Protein AF-A0A7C1WIM9-F1 (afdb_monomer_lite)

InterPro domains:
  IPR030802 ABC transporter permease MalE [PF02405] (1-76)
  IPR030802 ABC transporter permease MalE [PTHR30188] (1-80)

Foldseek 3Di:
DDDPVVVVCVCVVPDDPLNVVLVVVLVVVLVVLLVCLCVVLVVVDPDDPVSVVVSVVVSVVSSVVVSVVVVVVSCCVSVVD

Secondary structure (DSSP, 8-state):
---HHHHHHHHHHH--HHHHHHHHHHHHHHHHHHHHHHHHHHTT--S-HHHHHHHHHHHHHHHHHHHHHHHHHHHHHHH--

Structure (mmCIF, N/CA/C/O backbone):
data_AF-A0A7C1WIM9-F1
#
_entry.id   AF-A0A7C1WIM9-F1
#
loop_
_atom_site.group_PDB
_atom_site.id
_atom_site.type_symbol
_atom_site.label_atom_id
_atom_site.label_alt_id
_atom_site.label_comp_id
_atom_site.label_asym_id
_atom_site.label_entity_id
_atom_site.label_seq_id
_atom_site.pdbx_PDB_ins_code
_atom_site.Cartn_x
_atom_site.Cartn_y
_atom_site.Cartn_z
_atom_site.occupancy
_atom_site.B_iso_or_equiv
_atom_site.auth_seq_id
_atom_site.auth_comp_id
_atom_site.auth_asym_id
_atom_site.auth_atom_id
_atom_site.pdbx_PDB_model_num
ATOM 1 N N . GLY A 1 1 ? 33.992 -9.345 -11.418 1.00 77.81 1 GLY A N 1
ATOM 2 C CA . GLY A 1 1 ? 32.920 -8.388 -11.091 1.00 77.81 1 GLY A CA 1
ATOM 3 C C . GLY A 1 1 ? 32.341 -7.867 -12.385 1.00 77.81 1 GLY A C 1
ATOM 4 O O . GLY A 1 1 ? 33.095 -7.731 -13.337 1.00 77.81 1 GLY A O 1
ATOM 5 N N . ILE A 1 2 ? 31.032 -7.645 -12.441 1.00 84.75 2 ILE A N 1
ATOM 6 C CA . ILE A 1 2 ? 30.366 -6.993 -13.582 1.00 84.75 2 ILE A CA 1
ATOM 7 C C . ILE A 1 2 ? 30.851 -5.541 -13.717 1.00 84.75 2 ILE A C 1
ATOM 9 O O . ILE A 1 2 ? 31.055 -4.877 -12.701 1.00 84.75 2 ILE A O 1
ATOM 13 N N . SER A 1 3 ? 31.068 -5.063 -14.948 1.00 89.88 3 SER A N 1
ATOM 14 C CA . SER A 1 3 ? 31.453 -3.669 -15.194 1.00 89.88 3 SER A CA 1
ATOM 15 C C . SER A 1 3 ? 30.268 -2.730 -14.945 1.00 89.88 3 SER A C 1
ATOM 17 O O . SER A 1 3 ? 29.111 -3.077 -15.193 1.00 89.88 3 SER A O 1
ATOM 19 N N . GLN A 1 4 ? 30.549 -1.534 -14.422 1.00 86.00 4 GLN A N 1
ATOM 20 C CA . GLN A 1 4 ? 29.522 -0.550 -14.055 1.00 86.00 4 GLN A CA 1
ATOM 21 C C . GLN A 1 4 ? 28.667 -0.139 -15.264 1.00 86.00 4 GLN A C 1
ATOM 23 O O . GLN A 1 4 ? 27.453 0.016 -15.152 1.00 86.00 4 GLN A O 1
ATOM 28 N N . GLU A 1 5 ? 29.296 -0.037 -16.432 1.00 86.69 5 GLU A N 1
ATOM 29 C CA . GLU A 1 5 ? 28.641 0.224 -17.715 1.00 86.69 5 GLU A CA 1
ATOM 30 C C . GLU A 1 5 ? 27.641 -0.876 -18.111 1.00 86.69 5 GLU A C 1
ATOM 32 O O . GLU A 1 5 ? 26.517 -0.561 -18.495 1.00 86.69 5 GLU A O 1
ATOM 37 N N . ALA A 1 6 ? 27.989 -2.156 -17.930 1.00 88.12 6 ALA A N 1
ATOM 38 C CA . ALA A 1 6 ? 27.099 -3.275 -18.237 1.00 88.12 6 ALA A CA 1
ATOM 39 C C . ALA A 1 6 ? 25.892 -3.336 -17.285 1.00 88.12 6 ALA A C 1
ATOM 41 O O . ALA A 1 6 ? 24.784 -3.664 -17.707 1.00 88.12 6 ALA A O 1
ATOM 42 N N . PHE A 1 7 ? 26.082 -2.983 -16.010 1.00 89.25 7 PHE A N 1
ATOM 43 C CA . PHE A 1 7 ? 25.000 -2.945 -15.024 1.00 89.25 7 PHE A CA 1
ATOM 44 C C . PHE A 1 7 ? 23.984 -1.830 -15.312 1.00 89.25 7 PHE A C 1
ATOM 46 O O . PHE A 1 7 ? 22.781 -2.087 -15.355 1.00 89.25 7 PHE A O 1
ATOM 53 N N . ILE A 1 8 ? 24.462 -0.602 -15.545 1.00 91.50 8 ILE A N 1
ATOM 54 C CA . ILE A 1 8 ? 23.586 0.542 -15.831 1.00 91.50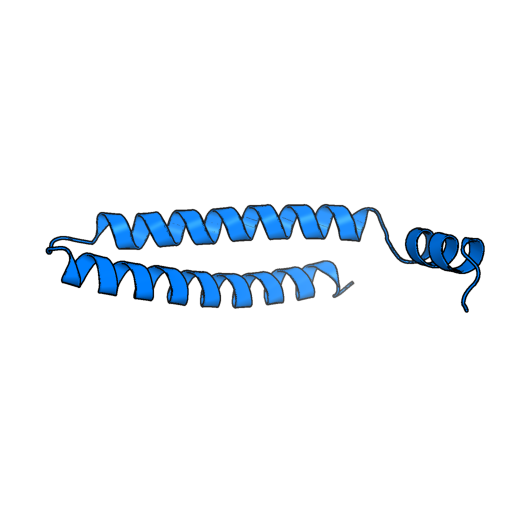 8 ILE A CA 1
ATOM 55 C C . ILE A 1 8 ? 22.847 0.343 -17.157 1.00 91.50 8 ILE A C 1
ATOM 57 O O . ILE A 1 8 ? 21.648 0.604 -17.214 1.00 91.50 8 ILE A O 1
ATOM 61 N N . TYR A 1 9 ? 23.532 -0.174 -18.184 1.00 90.81 9 TYR A N 1
ATOM 62 C CA . TYR A 1 9 ? 22.911 -0.497 -19.469 1.00 90.81 9 TYR A CA 1
ATOM 63 C C . TYR A 1 9 ? 21.784 -1.526 -19.321 1.00 90.81 9 TYR A C 1
ATOM 65 O O . TYR A 1 9 ? 20.719 -1.356 -19.905 1.00 90.81 9 TYR A O 1
ATOM 73 N N . GLY A 1 10 ? 21.977 -2.563 -18.500 1.00 89.06 10 GLY A N 1
ATOM 74 C CA . GLY A 1 10 ? 20.930 -3.545 -18.224 1.00 89.06 10 GLY A CA 1
ATOM 75 C C . GLY A 1 10 ? 19.681 -2.909 -17.608 1.00 89.06 10 GLY A C 1
ATOM 76 O O . GLY A 1 10 ? 18.580 -3.106 -18.113 1.00 89.06 10 GLY A O 1
ATOM 77 N N . ILE A 1 11 ? 19.834 -2.103 -16.553 1.00 88.38 11 ILE A N 1
ATOM 78 C CA . ILE A 1 11 ? 18.684 -1.486 -15.870 1.00 88.38 11 ILE A CA 1
ATOM 79 C C . ILE A 1 11 ? 17.894 -0.582 -16.818 1.00 88.38 11 ILE A C 1
ATOM 81 O O . ILE A 1 11 ? 16.674 -0.693 -16.880 1.00 88.38 11 ILE A O 1
ATOM 85 N N . THR A 1 12 ? 18.563 0.291 -17.571 1.00 87.19 12 THR A N 1
ATOM 86 C CA . THR A 1 12 ? 17.870 1.216 -18.482 1.00 87.19 12 THR A CA 1
ATOM 87 C C . THR A 1 12 ? 17.261 0.521 -19.694 1.00 87.19 12 THR A C 1
ATOM 89 O O . THR A 1 12 ? 16.306 1.039 -20.262 1.00 87.19 12 THR A O 1
ATOM 92 N N . HIS A 1 13 ? 17.791 -0.636 -20.092 1.00 86.88 13 HIS A N 1
ATOM 93 C CA . HIS A 1 13 ? 17.256 -1.410 -21.207 1.00 86.88 13 HIS A CA 1
ATOM 94 C C . HIS A 1 13 ? 16.032 -2.253 -20.818 1.00 86.88 13 HIS A C 1
ATOM 96 O O . HIS A 1 13 ? 15.111 -2.390 -21.618 1.00 86.88 13 HIS A O 1
ATOM 102 N N . PHE A 1 14 ? 16.007 -2.812 -19.603 1.00 86.44 14 PHE A N 1
ATOM 103 C CA . PHE A 1 14 ? 14.912 -3.679 -19.149 1.00 86.44 14 PHE A CA 1
ATOM 104 C C . PHE A 1 14 ? 13.778 -2.932 -18.441 1.00 86.44 14 PHE A C 1
ATOM 106 O O . PHE A 1 14 ? 12.638 -3.388 -18.500 1.00 86.44 14 PHE A O 1
ATOM 113 N N . VAL A 1 15 ? 14.058 -1.806 -17.777 1.00 87.88 15 VAL A N 1
ATOM 114 C CA . VAL A 1 15 ? 13.034 -1.026 -17.068 1.00 87.88 15 VAL A CA 1
ATOM 115 C C . VAL A 1 15 ? 12.366 -0.052 -18.030 1.00 87.88 15 VAL A C 1
ATOM 117 O O . VAL A 1 15 ? 12.994 0.887 -18.517 1.00 87.88 15 VAL A O 1
ATOM 120 N N . ASN A 1 16 ? 11.067 -0.233 -18.254 1.00 86.75 16 ASN A N 1
ATOM 121 C CA . ASN A 1 16 ? 10.263 0.683 -19.052 1.00 86.75 16 ASN A CA 1
ATOM 122 C C . ASN A 1 16 ? 9.505 1.686 -18.174 1.00 86.75 16 ASN A C 1
ATOM 124 O O . ASN A 1 16 ? 9.201 1.445 -17.005 1.00 86.75 16 ASN A O 1
ATOM 128 N N . VAL A 1 17 ? 9.108 2.817 -18.769 1.00 86.31 17 VAL A N 1
ATOM 129 C CA . VAL A 1 17 ? 8.247 3.821 -18.106 1.00 86.31 17 VAL A CA 1
ATOM 130 C C . VAL A 1 17 ? 6.926 3.196 -17.634 1.00 86.31 17 VAL A C 1
ATOM 132 O O . VAL A 1 17 ? 6.380 3.585 -16.603 1.00 86.31 17 VAL A O 1
ATOM 135 N N . HIS A 1 18 ? 6.437 2.190 -18.359 1.00 85.75 18 HIS A N 1
ATOM 136 C CA . HIS A 1 18 ? 5.243 1.431 -18.001 1.00 85.75 18 HIS A CA 1
ATOM 137 C C . HIS A 1 18 ? 5.382 0.699 -16.656 1.00 85.75 18 HIS A C 1
ATOM 139 O O . HIS A 1 18 ? 4.453 0.737 -15.850 1.00 85.75 18 HIS A O 1
ATOM 145 N N . ASP A 1 19 ? 6.550 0.119 -16.365 1.00 87.31 19 ASP A N 1
ATOM 146 C CA . ASP A 1 19 ? 6.814 -0.568 -15.094 1.00 87.31 19 ASP A CA 1
ATOM 147 C C . ASP A 1 19 ? 6.802 0.421 -13.923 1.00 87.31 1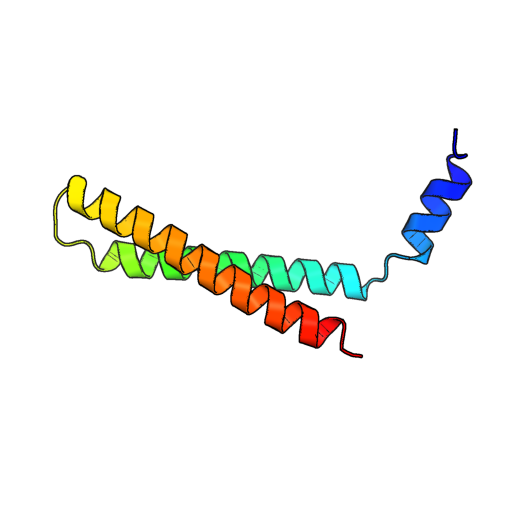9 ASP A C 1
ATOM 149 O O . ASP A 1 19 ? 6.255 0.140 -12.854 1.00 87.31 19 ASP A O 1
ATOM 153 N N . PHE A 1 20 ? 7.342 1.623 -14.146 1.00 89.81 20 PHE A N 1
ATOM 154 C CA . PHE A 1 20 ? 7.338 2.699 -13.158 1.00 89.81 20 PHE A CA 1
ATOM 155 C C . PHE A 1 20 ? 5.918 3.193 -12.850 1.00 89.81 20 PHE A C 1
ATOM 157 O O . PHE A 1 20 ? 5.524 3.276 -11.684 1.00 89.81 20 PHE A O 1
ATOM 164 N N . VAL A 1 21 ? 5.122 3.478 -13.886 1.00 90.88 21 VAL A N 1
ATOM 165 C CA . VAL A 1 21 ? 3.724 3.916 -13.728 1.00 90.88 21 VAL A CA 1
ATOM 166 C C . VAL A 1 21 ? 2.876 2.815 -13.085 1.00 90.88 21 VAL A C 1
ATOM 168 O O . VAL A 1 21 ? 2.076 3.106 -12.194 1.00 90.88 21 VAL A O 1
ATOM 171 N N . GLY A 1 22 ? 3.090 1.551 -13.465 1.00 90.62 22 GLY A N 1
ATOM 172 C CA . GLY A 1 22 ? 2.438 0.395 -12.853 1.00 90.62 22 GLY A CA 1
ATOM 173 C C . GLY A 1 22 ? 2.748 0.263 -11.359 1.00 90.62 22 GLY A C 1
ATOM 174 O O . GLY A 1 22 ? 1.838 0.043 -10.558 1.00 90.62 22 GLY A O 1
ATOM 175 N N . GLY A 1 23 ? 4.006 0.473 -10.962 1.00 91.81 23 GLY A N 1
ATOM 176 C CA . GLY A 1 23 ? 4.414 0.512 -9.556 1.00 91.81 23 GLY A CA 1
ATOM 177 C C . GLY A 1 23 ? 3.753 1.649 -8.769 1.00 91.81 23 GLY A C 1
ATOM 178 O O . GLY A 1 23 ? 3.273 1.431 -7.656 1.00 91.81 23 GLY A O 1
ATOM 179 N N . LEU A 1 24 ? 3.658 2.845 -9.361 1.00 94.12 24 LEU A N 1
ATOM 180 C CA . LEU A 1 24 ? 3.020 4.006 -8.730 1.00 94.12 24 LEU A CA 1
ATOM 181 C C . LEU A 1 24 ? 1.516 3.777 -8.499 1.00 94.12 24 LEU A C 1
ATOM 183 O O . LEU A 1 24 ? 0.990 4.074 -7.425 1.00 94.12 24 LEU A O 1
ATOM 187 N N . LEU A 1 25 ? 0.835 3.194 -9.490 1.00 92.25 25 LEU A N 1
ATOM 188 C CA . LEU A 1 25 ? -0.575 2.809 -9.408 1.00 92.25 25 LEU A CA 1
ATOM 189 C C . LEU A 1 25 ? -0.815 1.759 -8.318 1.00 92.25 25 LEU A C 1
ATOM 191 O O . LEU A 1 25 ? -1.733 1.922 -7.511 1.00 92.25 25 LEU A O 1
ATOM 195 N N . LYS A 1 26 ? 0.025 0.716 -8.254 1.00 92.25 26 LYS A N 1
ATOM 196 C CA . LYS A 1 26 ? -0.028 -0.306 -7.193 1.00 92.25 26 LYS A CA 1
ATOM 197 C C . LYS A 1 26 ? 0.121 0.321 -5.808 1.00 92.25 26 LYS A C 1
ATOM 199 O O . LYS A 1 26 ? -0.697 0.063 -4.929 1.00 92.25 26 LYS A O 1
ATOM 204 N N . ALA A 1 27 ? 1.112 1.197 -5.630 1.00 94.75 27 ALA A N 1
ATOM 205 C CA . ALA A 1 27 ? 1.352 1.877 -4.360 1.00 94.75 27 ALA A CA 1
ATOM 206 C C . ALA A 1 27 ? 0.142 2.716 -3.905 1.00 94.75 27 ALA A C 1
ATOM 208 O O . ALA A 1 27 ? -0.261 2.635 -2.742 1.00 94.75 27 ALA A O 1
ATOM 209 N N . GLY A 1 28 ? -0.476 3.472 -4.820 1.00 95.88 28 GLY A N 1
ATOM 210 C CA . GLY A 1 28 ? -1.682 4.251 -4.526 1.00 95.88 28 GLY A CA 1
ATOM 211 C C . GLY A 1 28 ? -2.868 3.378 -4.100 1.00 95.88 28 GLY A C 1
ATOM 212 O O . GLY A 1 28 ? -3.536 3.675 -3.107 1.00 95.88 28 GLY A O 1
ATOM 213 N N . LEU A 1 29 ? -3.095 2.265 -4.804 1.00 95.19 29 LEU A N 1
ATOM 214 C CA . LEU A 1 29 ? -4.154 1.305 -4.483 1.00 95.19 29 LEU A CA 1
ATOM 215 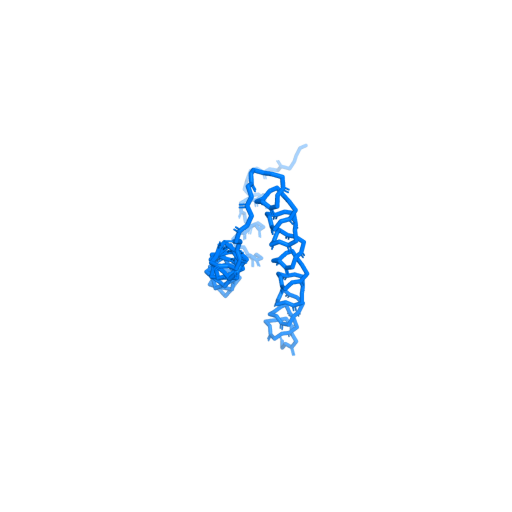C C . LEU A 1 29 ? -3.943 0.640 -3.121 1.00 95.19 29 LEU A C 1
ATOM 217 O O . LEU A 1 29 ? -4.878 0.574 -2.325 1.00 95.19 29 LEU A O 1
ATOM 221 N N . PHE A 1 30 ? -2.722 0.208 -2.808 1.00 95.56 30 PHE A N 1
ATOM 222 C CA . PHE A 1 30 ? -2.421 -0.395 -1.508 1.00 95.56 30 PHE A CA 1
ATOM 223 C C . PHE A 1 30 ? -2.623 0.598 -0.364 1.00 95.56 30 PHE A C 1
ATOM 225 O O . PHE A 1 30 ? -3.227 0.243 0.647 1.00 95.56 30 PHE A O 1
ATOM 232 N N . GLY A 1 31 ? -2.207 1.857 -0.538 1.00 95.81 31 GLY A N 1
ATOM 233 C CA . GLY A 1 31 ? -2.465 2.913 0.442 1.00 95.81 31 GLY A CA 1
ATOM 234 C C . GLY A 1 31 ? -3.961 3.114 0.709 1.00 95.81 31 GLY A C 1
ATOM 235 O O . GLY A 1 31 ? -4.381 3.185 1.866 1.00 95.81 31 GLY A O 1
ATOM 236 N N . LEU A 1 32 ? -4.781 3.126 -0.347 1.00 96.31 32 LEU A N 1
ATOM 237 C CA . LEU A 1 32 ? -6.236 3.246 -0.232 1.00 96.31 32 LEU A CA 1
ATOM 238 C C . LEU A 1 32 ? -6.848 2.041 0.497 1.00 96.31 32 LEU A C 1
ATOM 240 O O . LEU A 1 32 ? -7.674 2.226 1.392 1.00 96.31 32 LEU A O 1
ATOM 244 N N . LEU A 1 33 ? -6.430 0.815 0.172 1.00 96.62 33 LEU A N 1
ATOM 245 C CA . LEU A 1 33 ? -6.921 -0.407 0.821 1.00 96.62 33 LEU A CA 1
ATOM 246 C C . LEU A 1 33 ? -6.564 -0.459 2.312 1.00 96.62 33 LEU A C 1
ATOM 248 O O . LEU A 1 33 ? -7.413 -0.795 3.137 1.00 96.62 33 LEU A O 1
ATOM 252 N N . ILE A 1 34 ? -5.336 -0.081 2.675 1.00 96.19 34 ILE A N 1
ATOM 253 C CA . ILE A 1 34 ? -4.905 -0.026 4.079 1.00 96.19 34 ILE A CA 1
ATOM 254 C C . ILE A 1 34 ? -5.716 1.027 4.836 1.00 96.19 34 ILE A C 1
ATOM 256 O O . ILE A 1 34 ? -6.263 0.730 5.898 1.00 96.19 34 ILE A O 1
ATOM 260 N N . GLY A 1 35 ? -5.832 2.239 4.283 1.00 96.38 35 GLY A N 1
ATOM 261 C CA . GLY A 1 35 ? -6.565 3.334 4.918 1.00 96.38 35 GLY A CA 1
ATOM 262 C C . GLY A 1 35 ? -8.048 3.015 5.099 1.00 96.38 35 GLY A C 1
ATOM 263 O O . GLY A 1 35 ? -8.593 3.173 6.190 1.00 96.38 35 GLY A O 1
ATOM 264 N N . THR A 1 36 ? -8.698 2.497 4.056 1.00 96.19 36 THR A N 1
ATOM 265 C CA . THR A 1 36 ? -10.115 2.113 4.120 1.00 96.19 36 THR A CA 1
ATOM 266 C C . THR A 1 36 ? -10.352 0.953 5.079 1.00 96.19 36 THR A C 1
ATOM 268 O O . THR A 1 36 ? -11.276 1.045 5.882 1.00 96.19 36 THR A O 1
ATOM 271 N N . SER A 1 37 ? -9.510 -0.087 5.074 1.00 96.31 37 SER A N 1
ATOM 272 C CA . SER A 1 37 ? -9.605 -1.187 6.044 1.00 96.31 37 SER A CA 1
ATOM 273 C C . SER A 1 37 ? -9.434 -0.676 7.480 1.00 96.31 37 SER A C 1
ATOM 275 O O . SER A 1 37 ? -10.265 -0.954 8.345 1.00 96.31 37 SER A O 1
ATOM 277 N N . GLY A 1 38 ? -8.424 0.162 7.732 1.00 93.81 38 GLY A N 1
ATOM 278 C CA . GLY A 1 38 ? -8.192 0.770 9.044 1.00 93.81 38 GLY A CA 1
ATOM 279 C C . GLY A 1 38 ? -9.402 1.558 9.553 1.00 93.81 38 GLY A C 1
ATOM 280 O O . GLY A 1 38 ? -9.886 1.300 10.655 1.00 93.81 38 GLY A O 1
ATOM 281 N N . CYS A 1 39 ? -9.951 2.458 8.733 1.00 94.75 39 CYS A N 1
ATOM 282 C CA . CYS A 1 39 ? -11.149 3.226 9.086 1.00 94.75 39 CYS A CA 1
ATOM 283 C C . CYS A 1 39 ? -12.384 2.329 9.266 1.00 94.75 39 CYS A C 1
ATOM 285 O O . CYS A 1 39 ? -13.175 2.532 10.184 1.00 94.75 39 CYS A O 1
ATOM 287 N N . PHE A 1 40 ? -12.548 1.314 8.415 1.00 94.62 40 PHE A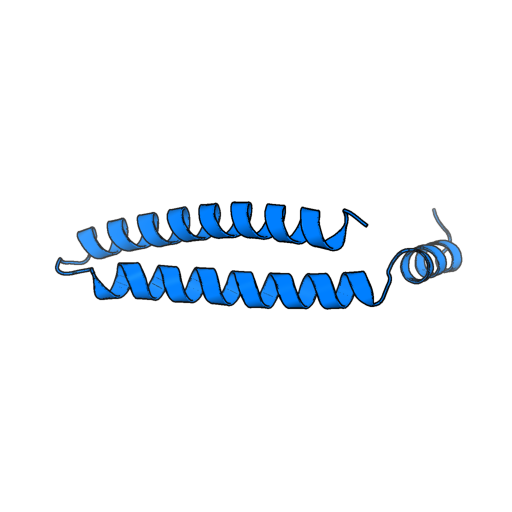 N 1
ATOM 288 C CA . PHE A 1 40 ? -13.689 0.401 8.433 1.00 94.62 40 PHE A CA 1
ATOM 289 C C . PHE A 1 40 ? -13.785 -0.376 9.749 1.00 94.62 40 PHE A C 1
ATOM 291 O O . PHE A 1 40 ? -14.868 -0.474 10.333 1.00 94.62 40 PHE A O 1
ATOM 298 N N . PHE A 1 41 ? -12.674 -0.934 10.222 1.00 93.25 41 PHE A N 1
ATOM 299 C CA . PHE A 1 41 ? -12.651 -1.650 11.495 1.00 93.25 41 PHE A CA 1
ATOM 300 C C . PHE A 1 41 ? -12.591 -0.689 12.681 1.00 93.25 41 PHE A C 1
ATOM 302 O O . PHE A 1 41 ? -13.268 -0.940 13.673 1.00 93.25 41 PHE A O 1
ATOM 309 N N . GLY A 1 42 ? -11.882 0.437 12.555 1.00 91.38 42 GLY A N 1
ATOM 310 C CA . GLY A 1 42 ? -11.793 1.471 13.588 1.00 91.38 42 GLY A CA 1
ATOM 311 C C . GLY A 1 42 ? -13.151 2.067 13.967 1.00 91.38 42 GLY A C 1
ATOM 312 O O . GLY A 1 42 ? -13.476 2.134 15.148 1.00 91.38 42 GLY A O 1
ATOM 313 N N . PHE A 1 43 ? -13.998 2.408 12.990 1.00 91.94 43 PHE A N 1
ATOM 314 C CA . PHE A 1 43 ? -15.342 2.944 13.257 1.00 91.94 43 PHE A CA 1
ATOM 315 C C . PHE A 1 43 ? -16.330 1.922 13.830 1.00 91.94 43 PHE A C 1
ATOM 317 O O . PHE A 1 43 ? -17.383 2.304 14.334 1.00 91.94 43 PHE A O 1
ATOM 324 N N . ARG A 1 44 ? -16.022 0.624 13.750 1.00 90.50 44 ARG A N 1
ATOM 325 C CA . ARG A 1 44 ? -16.872 -0.448 14.291 1.00 90.50 44 ARG A CA 1
ATOM 326 C C . ARG A 1 44 ? -16.494 -0.867 15.706 1.00 90.50 44 ARG A C 1
ATOM 328 O O . ARG A 1 44 ? -17.194 -1.695 16.288 1.00 90.50 44 ARG A O 1
ATOM 335 N N . VAL A 1 45 ? -15.414 -0.323 16.263 1.00 91.94 45 VAL A N 1
ATOM 336 C CA . VAL A 1 45 ? -15.027 -0.603 17.645 1.00 91.94 45 VAL A CA 1
ATOM 337 C C . VAL A 1 45 ? -16.002 0.098 18.585 1.00 91.94 45 VAL A C 1
ATOM 339 O O . VAL A 1 45 ? -16.097 1.319 18.596 1.00 91.94 45 VAL A O 1
ATOM 342 N N . GLN A 1 46 ? -16.727 -0.687 19.379 1.00 87.38 46 GLN A N 1
ATOM 343 C CA . GLN A 1 46 ? -17.625 -0.186 20.429 1.00 87.38 46 GLN A CA 1
ATOM 344 C C . GLN A 1 46 ? -17.097 -0.487 21.839 1.00 87.38 46 GLN A C 1
ATOM 346 O O . GLN A 1 46 ? -17.586 0.073 22.815 1.00 87.38 46 GLN A O 1
ATOM 351 N N . GLY A 1 47 ? -16.119 -1.389 21.947 1.00 84.75 47 GLY A N 1
ATOM 352 C CA . GLY A 1 47 ? -15.553 -1.840 23.213 1.00 84.75 47 GLY A CA 1
ATOM 353 C C . GLY A 1 47 ? -14.251 -1.138 23.598 1.00 84.75 47 GLY A C 1
ATOM 354 O O . GLY A 1 47 ? -13.797 -0.200 22.944 1.00 84.75 47 GLY A O 1
ATOM 355 N N . GLY A 1 48 ? -13.648 -1.607 24.691 1.00 87.44 48 GLY A N 1
ATOM 356 C CA . GLY A 1 48 ? -12.416 -1.044 25.246 1.00 87.44 48 GLY A CA 1
ATOM 357 C C . GLY A 1 48 ? -11.147 -1.441 24.480 1.00 87.44 48 GLY A C 1
ATOM 358 O O . GLY A 1 48 ? -11.185 -1.974 23.371 1.00 87.44 48 GLY A O 1
ATOM 359 N N . ALA A 1 49 ? -9.987 -1.237 25.110 1.00 88.81 49 ALA A N 1
ATOM 360 C CA . ALA A 1 49 ? -8.676 -1.486 24.499 1.00 88.81 49 ALA A CA 1
ATOM 361 C C . ALA A 1 49 ? -8.491 -2.920 23.954 1.00 88.81 49 ALA A C 1
ATOM 363 O O . ALA A 1 49 ? -7.792 -3.121 22.961 1.00 88.81 49 ALA A O 1
ATOM 364 N N . GLN A 1 50 ? -9.140 -3.918 24.561 1.00 90.69 50 GLN A N 1
ATOM 36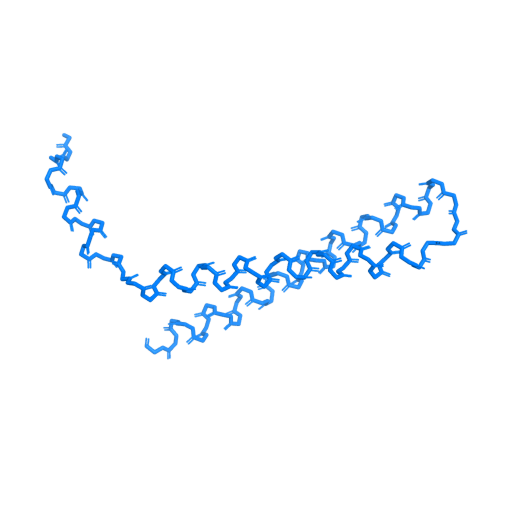5 C CA . GLN A 1 50 ? -9.060 -5.306 24.103 1.00 90.69 50 GLN A CA 1
ATOM 366 C C . GLN A 1 50 ? -9.809 -5.548 22.783 1.00 90.69 50 GLN A C 1
ATOM 368 O O . GLN A 1 50 ? -9.317 -6.279 21.920 1.00 90.69 50 GLN A O 1
ATOM 373 N N . ASP A 1 51 ? -10.956 -4.895 22.590 1.00 89.56 51 ASP A N 1
ATOM 374 C CA . ASP A 1 51 ? -11.719 -4.982 21.343 1.00 89.56 51 ASP A CA 1
ATOM 375 C C . ASP A 1 51 ? -11.064 -4.164 20.228 1.00 89.56 51 ASP A C 1
ATOM 377 O O . ASP A 1 51 ? -11.052 -4.601 19.077 1.00 89.56 51 ASP A O 1
ATOM 381 N N . LEU A 1 52 ? -10.419 -3.042 20.571 1.00 92.00 52 LEU A N 1
ATOM 382 C CA . LEU A 1 52 ? -9.579 -2.283 19.641 1.00 92.00 52 LEU A CA 1
ATOM 383 C C . LEU A 1 52 ? -8.421 -3.135 19.103 1.00 92.00 52 LEU A C 1
ATOM 385 O O . LEU A 1 52 ? -8.166 -3.137 17.897 1.00 92.00 52 LEU A O 1
ATOM 389 N N . GLY A 1 53 ? -7.739 -3.886 19.976 1.00 92.12 53 GLY A N 1
ATOM 390 C CA . GLY A 1 53 ? -6.661 -4.793 19.575 1.00 92.12 53 GLY A CA 1
ATOM 391 C C . GLY A 1 53 ? -7.139 -5.847 18.573 1.00 92.12 53 GLY A C 1
ATOM 392 O O . GLY A 1 53 ? -6.557 -5.990 17.498 1.00 92.12 53 GLY A O 1
ATOM 393 N N . ARG A 1 54 ? -8.261 -6.516 18.873 1.00 92.81 54 ARG A N 1
ATOM 394 C CA . ARG A 1 54 ? -8.887 -7.498 17.968 1.00 92.81 54 ARG A CA 1
ATOM 395 C C . ARG A 1 54 ? -9.307 -6.882 16.633 1.00 92.81 54 ARG A C 1
ATOM 397 O O . ARG A 1 54 ? -9.034 -7.459 15.581 1.00 92.81 54 ARG A O 1
ATOM 404 N N . ALA A 1 55 ? -9.938 -5.710 16.660 1.00 93.25 55 ALA A N 1
ATOM 405 C CA . ALA A 1 55 ? -10.347 -5.001 15.453 1.00 93.25 55 ALA A CA 1
ATOM 406 C C . ALA A 1 55 ? -9.144 -4.599 14.589 1.00 93.25 55 ALA A C 1
ATOM 408 O O . ALA A 1 55 ? -9.196 -4.745 13.371 1.00 93.25 55 ALA A O 1
ATOM 409 N N . THR A 1 56 ? -8.044 -4.170 15.211 1.00 92.81 56 THR A N 1
ATOM 410 C CA . THR A 1 56 ? -6.805 -3.797 14.514 1.00 92.81 56 THR A CA 1
ATOM 411 C C . THR A 1 56 ? -6.177 -5.006 13.825 1.00 92.81 56 THR A C 1
ATOM 413 O O . THR A 1 56 ? -5.823 -4.929 12.650 1.00 92.81 56 THR A O 1
ATOM 416 N N . THR A 1 57 ? -6.094 -6.154 14.505 1.00 95.25 57 THR A N 1
ATOM 417 C CA . THR A 1 57 ? -5.599 -7.395 13.890 1.00 95.25 57 THR A CA 1
ATOM 418 C C . THR A 1 57 ? -6.463 -7.810 12.700 1.00 95.25 57 THR A C 1
ATOM 420 O O . THR A 1 57 ? -5.931 -8.094 11.627 1.00 95.25 57 THR A O 1
ATOM 423 N N . ASN A 1 58 ? -7.791 -7.771 12.846 1.00 94.56 58 ASN A N 1
ATOM 424 C CA . ASN A 1 58 ? -8.709 -8.080 11.748 1.00 94.56 58 ASN A CA 1
ATOM 425 C C . ASN A 1 58 ? -8.564 -7.093 10.578 1.00 94.56 58 ASN A C 1
ATOM 427 O O . ASN A 1 58 ? -8.621 -7.511 9.421 1.00 94.56 58 ASN A O 1
ATOM 431 N N . ALA A 1 59 ? -8.318 -5.810 10.860 1.00 95.88 59 ALA A N 1
ATOM 432 C CA . ALA A 1 59 ? -8.085 -4.787 9.845 1.00 95.88 59 ALA A CA 1
ATOM 433 C C . ALA A 1 59 ? -6.828 -5.062 9.018 1.00 95.88 59 ALA A C 1
ATOM 435 O O . ALA A 1 59 ? -6.876 -4.996 7.789 1.00 95.88 59 ALA A O 1
ATOM 436 N N . VAL A 1 60 ? -5.718 -5.406 9.678 1.00 96.44 60 VAL A N 1
ATOM 437 C CA . VAL A 1 60 ? -4.443 -5.694 9.006 1.00 96.44 60 VAL A CA 1
ATOM 438 C C . VAL A 1 60 ? -4.542 -6.970 8.175 1.00 96.44 60 VAL A C 1
ATOM 440 O O . VAL A 1 60 ? -4.113 -6.973 7.024 1.00 96.44 60 VAL A O 1
ATOM 443 N N . VAL A 1 61 ? -5.158 -8.032 8.706 1.00 97.25 61 VAL A N 1
ATOM 444 C CA . VAL A 1 61 ? -5.356 -9.286 7.957 1.00 97.25 61 VAL A CA 1
ATOM 445 C C . VAL A 1 61 ? -6.247 -9.053 6.736 1.00 97.25 61 VAL A C 1
ATOM 447 O O . VAL A 1 61 ? -5.897 -9.470 5.634 1.00 97.25 61 VAL A O 1
ATOM 450 N N . THR A 1 62 ? -7.360 -8.332 6.901 1.00 95.69 62 THR A N 1
ATOM 451 C CA . THR A 1 62 ? -8.266 -8.010 5.786 1.00 95.69 62 THR A CA 1
ATOM 452 C C . THR A 1 62 ? -7.562 -7.161 4.728 1.00 95.69 62 THR A C 1
ATOM 454 O O . THR A 1 62 ? -7.661 -7.459 3.540 1.00 95.69 62 THR A O 1
ATOM 457 N N . ALA A 1 63 ? -6.798 -6.146 5.145 1.00 96.94 63 ALA A N 1
ATOM 458 C CA . ALA A 1 63 ? -6.015 -5.320 4.232 1.00 96.94 63 ALA A CA 1
ATOM 459 C C . ALA A 1 63 ? -4.977 -6.152 3.467 1.00 96.94 63 ALA A C 1
ATOM 461 O O . ALA A 1 63 ? -4.871 -6.010 2.254 1.00 96.94 63 ALA A O 1
ATOM 462 N N . ALA A 1 64 ? -4.254 -7.051 4.141 1.00 96.94 64 ALA A N 1
ATOM 463 C CA . ALA A 1 64 ? -3.243 -7.902 3.514 1.00 96.94 64 ALA A CA 1
ATOM 464 C C . ALA A 1 64 ? -3.844 -8.843 2.456 1.00 96.94 64 ALA A C 1
ATOM 466 O O . ALA A 1 64 ? -3.289 -8.980 1.367 1.00 96.94 64 ALA A O 1
ATOM 467 N N . VAL A 1 65 ? -5.002 -9.448 2.741 1.00 96.88 65 VAL A N 1
ATOM 468 C CA . VAL A 1 65 ? -5.715 -10.298 1.772 1.00 96.88 65 VAL A CA 1
ATOM 469 C C . VAL A 1 65 ? -6.193 -9.478 0.572 1.00 96.88 65 VAL A C 1
ATOM 471 O O . VAL A 1 65 ? -6.005 -9.901 -0.567 1.00 96.88 65 VAL A O 1
ATOM 474 N N . LEU A 1 66 ? -6.762 -8.289 0.803 1.00 96.12 66 LEU A N 1
ATOM 475 C CA . LEU A 1 66 ? -7.179 -7.391 -0.278 1.00 96.12 66 LEU A CA 1
ATOM 476 C C . LEU A 1 66 ? -5.990 -6.951 -1.138 1.00 96.12 66 LEU A C 1
ATOM 478 O O . LEU A 1 66 ? -6.091 -6.985 -2.359 1.00 96.12 66 LEU A O 1
ATOM 482 N N . ILE A 1 67 ? -4.858 -6.607 -0.518 1.00 96.88 67 ILE A N 1
ATOM 483 C CA . ILE A 1 67 ? -3.620 -6.253 -1.223 1.00 96.88 67 ILE A CA 1
ATOM 484 C C . ILE A 1 67 ? -3.153 -7.408 -2.109 1.00 96.88 67 ILE A C 1
ATOM 486 O O . ILE A 1 67 ? -2.846 -7.171 -3.271 1.00 96.88 67 ILE A O 1
ATOM 490 N N . LEU A 1 68 ? -3.137 -8.646 -1.604 1.00 96.00 68 LEU A N 1
ATOM 491 C CA . LEU A 1 68 ? -2.729 -9.817 -2.390 1.00 96.00 68 LEU A CA 1
ATOM 492 C C . LEU A 1 68 ? -3.625 -10.033 -3.614 1.00 96.00 68 LEU A C 1
ATOM 494 O O . LEU A 1 68 ? -3.128 -10.249 -4.718 1.00 96.00 68 LEU A O 1
ATOM 498 N N . ILE A 1 69 ? -4.945 -9.949 -3.430 1.00 95.19 69 ILE A N 1
ATOM 499 C CA . ILE A 1 69 ? -5.904 -10.097 -4.531 1.00 95.19 69 ILE A CA 1
ATOM 500 C C . ILE A 1 69 ? -5.711 -8.967 -5.548 1.00 95.19 69 ILE A C 1
ATOM 502 O O . ILE A 1 69 ? -5.629 -9.222 -6.749 1.00 95.19 69 ILE A O 1
ATOM 506 N N . SER A 1 70 ? -5.613 -7.721 -5.083 1.00 93.94 70 SER A N 1
ATOM 507 C CA . SER A 1 70 ? -5.412 -6.561 -5.950 1.00 93.94 70 SER A CA 1
ATOM 508 C C . SER A 1 70 ? -4.078 -6.605 -6.694 1.00 93.94 70 SER A C 1
ATOM 510 O O . SER A 1 70 ? -4.051 -6.274 -7.877 1.00 93.94 70 SER A O 1
ATOM 512 N N . ASP A 1 71 ? -2.991 -7.051 -6.058 1.00 94.12 71 ASP A N 1
ATOM 513 C CA . ASP A 1 71 ? -1.693 -7.202 -6.718 1.00 94.12 71 ASP A CA 1
ATOM 514 C C . ASP A 1 71 ? -1.752 -8.246 -7.832 1.00 94.12 71 ASP A C 1
ATOM 516 O O . ASP A 1 71 ? -1.294 -7.967 -8.939 1.00 94.12 71 ASP A O 1
ATOM 520 N N . PHE A 1 72 ? -2.383 -9.399 -7.580 1.00 92.75 72 PHE A N 1
ATOM 521 C CA . PHE A 1 72 ? -2.572 -10.427 -8.600 1.00 92.75 72 PHE A CA 1
ATOM 522 C C . PHE A 1 72 ? -3.371 -9.896 -9.795 1.00 92.75 72 PHE A C 1
ATOM 524 O O . PHE A 1 72 ? -2.960 -10.069 -10.941 1.00 92.75 72 PHE A O 1
ATOM 531 N N . VAL A 1 73 ? -4.481 -9.197 -9.538 1.00 91.81 73 VAL A N 1
ATOM 532 C CA . VAL A 1 73 ? -5.309 -8.597 -10.593 1.00 91.81 73 VAL A CA 1
ATOM 533 C C . VAL A 1 73 ? -4.517 -7.563 -11.396 1.00 91.81 73 VAL A C 1
ATOM 535 O O . VAL A 1 73 ? -4.559 -7.582 -12.624 1.00 91.81 73 VAL A O 1
ATOM 538 N N . MET A 1 74 ? -3.761 -6.686 -10.731 1.00 89.19 74 MET A N 1
ATOM 539 C CA . MET A 1 74 ? -2.949 -5.675 -11.412 1.00 89.19 74 MET A CA 1
ATOM 540 C C . MET A 1 74 ? -1.789 -6.292 -12.187 1.00 89.19 74 MET A C 1
ATOM 542 O O . MET A 1 74 ? -1.526 -5.866 -13.304 1.00 89.19 74 MET A O 1
ATOM 546 N N . ALA A 1 75 ? -1.104 -7.291 -11.630 1.00 89.44 75 ALA A N 1
ATOM 547 C CA . ALA A 1 75 ? -0.042 -8.008 -12.324 1.00 89.44 75 ALA A CA 1
ATOM 548 C C . ALA A 1 75 ? -0.590 -8.720 -13.566 1.00 89.44 75 ALA A C 1
ATOM 550 O O . ALA A 1 75 ? -0.021 -8.580 -14.643 1.00 89.44 75 ALA A O 1
ATOM 551 N N . ALA A 1 76 ? -1.732 -9.402 -13.448 1.00 88.62 76 ALA A N 1
ATOM 552 C CA . ALA A 1 76 ? -2.402 -10.007 -14.589 1.00 88.62 76 ALA A CA 1
ATOM 553 C C . ALA A 1 76 ? -2.770 -8.950 -15.640 1.00 88.62 76 ALA A C 1
ATOM 555 O O . ALA A 1 76 ? -2.447 -9.125 -16.800 1.00 88.62 76 ALA A O 1
ATOM 556 N N . MET A 1 77 ? -3.368 -7.815 -15.276 1.00 85.56 77 MET A N 1
ATOM 557 C CA . MET A 1 77 ? -3.704 -6.779 -16.265 1.00 85.56 77 MET A CA 1
ATOM 558 C C . MET A 1 77 ? -2.477 -6.136 -16.929 1.00 85.56 77 MET A C 1
ATOM 560 O O . MET A 1 77 ? -2.523 -5.849 -18.122 1.00 85.56 77 MET A O 1
ATOM 564 N 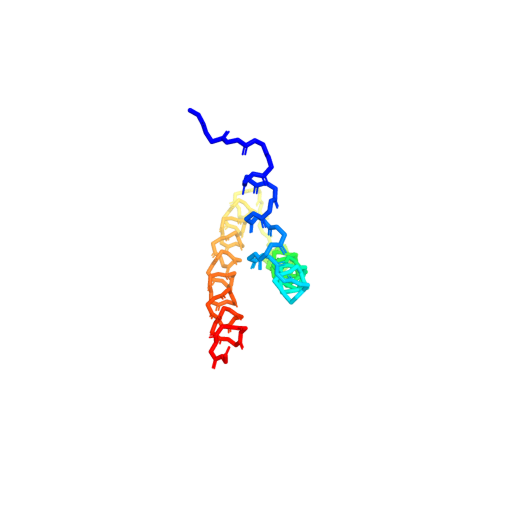N . LEU A 1 78 ? -1.403 -5.897 -16.169 1.00 82.19 78 LEU A N 1
ATOM 565 C CA . LEU A 1 78 ? -0.212 -5.176 -16.629 1.00 82.19 78 LEU A CA 1
ATOM 566 C C . LEU A 1 78 ? 0.737 -6.059 -17.456 1.00 82.19 78 LEU A C 1
ATOM 568 O O . LEU A 1 78 ? 1.378 -5.548 -18.367 1.00 82.19 78 LEU A O 1
ATOM 572 N N . PHE A 1 79 ? 0.815 -7.359 -17.141 1.00 78.62 79 PHE A N 1
ATOM 573 C CA . PHE A 1 79 ? 1.705 -8.328 -17.796 1.00 78.62 79 PHE A CA 1
ATOM 574 C C . PHE A 1 79 ? 0.983 -9.330 -18.719 1.00 78.62 79 PHE A C 1
ATOM 576 O O . PHE A 1 79 ? 1.649 -10.072 -19.432 1.00 78.62 79 PHE A O 1
ATOM 583 N N . SER A 1 80 ? -0.359 -9.384 -18.746 1.00 68.00 80 SER A N 1
ATOM 584 C CA . SER A 1 80 ? -1.124 -10.240 -19.683 1.00 68.00 80 SER A CA 1
ATOM 585 C C . SER A 1 80 ? -1.261 -9.635 -21.092 1.00 68.00 80 SER A C 1
ATOM 587 O O . SER A 1 80 ? -2.138 -10.049 -21.859 1.00 68.00 80 SER A O 1
ATOM 589 N N . ARG A 1 81 ? -0.405 -8.675 -21.452 1.00 50.59 81 ARG A N 1
ATOM 590 C CA . ARG A 1 81 ? -0.162 -8.235 -22.827 1.00 50.59 81 ARG A CA 1
ATOM 591 C C . ARG A 1 81 ? 1.327 -8.144 -23.100 1.00 50.59 81 ARG A C 1
ATOM 593 O O . ARG A 1 81 ? 2.024 -7.534 -22.265 1.00 50.59 81 ARG A O 1
#

Sequence (81 aa):
GISQEAFIYGITHFVNVHDFVGGLLKAGLFGLLIGTSGCFFGFRVQGGAQDLGRATTNAVVTAAVLILISDFVMAAMLFSR

Organism: NCBI:txid2052148

Radius of gyration: 19.2 Å; chains: 1; bounding box: 50×15×48 Å

pLDDT: mean 90.65, std 6.7, range [50.59, 97.25]